Protein AF-A0A9X2FLG1-F1 (afdb_monomer_lite)

Organism: NCBI:txid2876789

pLDDT: mean 77.35, std 9.74, range [48.72, 88.5]

Structure (mmCIF, N/CA/C/O backbone):
data_AF-A0A9X2FLG1-F1
#
_entry.id   AF-A0A9X2FLG1-F1
#
loop_
_atom_site.group_PDB
_atom_site.id
_atom_site.type_symbol
_atom_site.label_atom_id
_atom_site.label_alt_id
_atom_site.label_comp_id
_atom_site.label_asym_id
_atom_site.label_entity_id
_atom_site.label_seq_id
_atom_site.pdbx_PDB_ins_code
_atom_site.Cartn_x
_atom_site.Cartn_y
_atom_site.Cartn_z
_atom_site.occupancy
_atom_site.B_iso_or_equiv
_atom_site.auth_seq_id
_atom_site.auth_comp_id
_atom_site.auth_asym_id
_atom_site.auth_atom_id
_atom_site.pdbx_PDB_model_num
ATOM 1 N N . MET A 1 1 ? -3.608 5.290 25.888 1.00 59.19 1 MET A N 1
ATOM 2 C CA . MET A 1 1 ? -3.159 4.203 24.978 1.00 59.19 1 MET A CA 1
ATOM 3 C C . MET A 1 1 ? -3.887 4.126 23.630 1.00 59.19 1 MET A C 1
ATOM 5 O O . MET A 1 1 ? -3.217 3.822 22.655 1.00 59.19 1 MET A O 1
ATOM 9 N N . ARG A 1 2 ? -5.206 4.383 23.518 1.00 61.91 2 ARG A N 1
ATOM 10 C CA . ARG A 1 2 ? -5.910 4.311 22.212 1.00 61.91 2 ARG A CA 1
ATOM 11 C C . ARG A 1 2 ? -5.403 5.336 21.189 1.00 61.91 2 ARG A C 1
ATOM 13 O O . ARG A 1 2 ? -5.106 4.947 20.074 1.00 61.91 2 ARG A O 1
ATOM 20 N N . VAL A 1 3 ? -5.211 6.590 21.606 1.00 64.31 3 VAL A N 1
ATOM 21 C CA . VAL A 1 3 ? -4.815 7.713 20.727 1.00 64.31 3 VAL A CA 1
ATOM 22 C C . VAL A 1 3 ? -3.464 7.485 20.034 1.00 64.31 3 VAL A C 1
ATOM 24 O O . VAL A 1 3 ? -3.319 7.763 18.852 1.00 64.31 3 VAL A O 1
ATOM 27 N N . SER A 1 4 ? -2.487 6.911 20.745 1.00 72.81 4 SER A N 1
ATOM 28 C CA . SER A 1 4 ? -1.163 6.613 20.179 1.00 72.81 4 SER A CA 1
ATOM 29 C C . SER A 1 4 ? -1.230 5.540 19.083 1.00 72.81 4 SER A C 1
ATOM 31 O O . SER A 1 4 ? -0.559 5.669 18.065 1.00 72.81 4 SER A O 1
ATOM 33 N N . LYS A 1 5 ? -2.111 4.536 19.222 1.00 70.88 5 LYS A N 1
ATOM 34 C CA . LYS A 1 5 ? -2.325 3.518 18.180 1.00 70.88 5 LYS A CA 1
ATOM 35 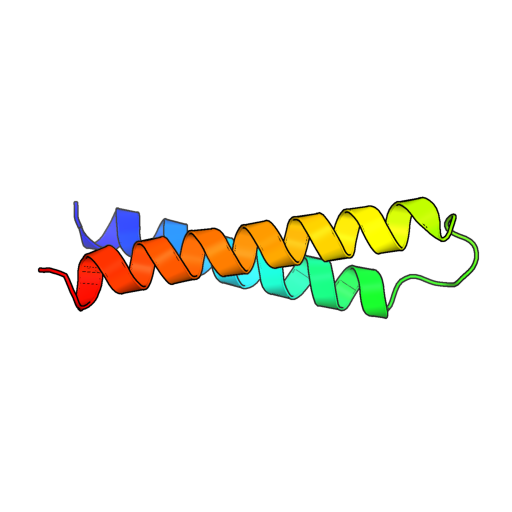C C . LYS A 1 5 ? -2.986 4.116 16.937 1.00 70.88 5 LYS A C 1
ATOM 37 O O . LYS A 1 5 ? -2.557 3.818 15.830 1.00 70.88 5 LYS A O 1
ATOM 42 N N . THR A 1 6 ? -3.978 4.993 17.103 1.00 76.38 6 THR A N 1
ATOM 43 C CA . THR A 1 6 ? -4.637 5.667 15.972 1.00 76.38 6 THR A CA 1
ATOM 44 C C . THR A 1 6 ? -3.690 6.597 15.217 1.00 76.38 6 THR A C 1
ATOM 46 O O . THR A 1 6 ? -3.719 6.616 13.990 1.00 76.38 6 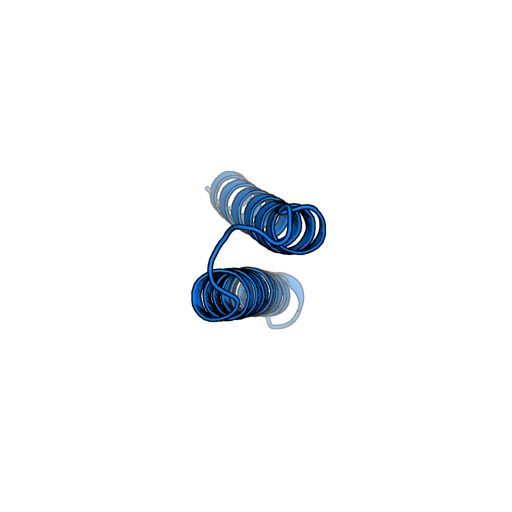THR A O 1
ATOM 49 N N . LEU A 1 7 ? -2.818 7.317 15.930 1.00 79.44 7 LEU A N 1
ATOM 50 C CA . LEU A 1 7 ? -1.785 8.168 15.328 1.00 79.44 7 LEU A CA 1
ATOM 51 C C . LEU A 1 7 ? -0.814 7.365 14.459 1.00 79.44 7 LEU A C 1
ATOM 53 O O . LEU A 1 7 ? -0.524 7.777 13.341 1.00 79.44 7 LEU A O 1
ATOM 57 N N . ILE A 1 8 ? -0.358 6.203 14.936 1.00 82.81 8 ILE A N 1
ATOM 58 C CA . ILE A 1 8 ? 0.539 5.324 14.170 1.00 82.81 8 ILE A CA 1
ATOM 59 C C . ILE A 1 8 ? -0.143 4.833 12.886 1.00 82.81 8 ILE A C 1
ATOM 61 O O . ILE A 1 8 ? 0.475 4.850 11.826 1.00 82.81 8 ILE A O 1
ATOM 65 N N . ILE A 1 9 ? -1.420 4.445 12.957 1.00 82.38 9 ILE A N 1
ATOM 66 C CA . ILE A 1 9 ? -2.175 3.966 11.788 1.00 82.38 9 ILE A CA 1
ATOM 67 C C . ILE A 1 9 ? -2.390 5.098 10.771 1.00 82.38 9 ILE A C 1
ATOM 69 O O . ILE A 1 9 ? -2.229 4.879 9.572 1.00 82.38 9 ILE A O 1
ATOM 73 N N . MET A 1 10 ? -2.694 6.314 11.236 1.00 81.12 10 MET A N 1
ATOM 74 C CA . MET A 1 10 ? -2.796 7.491 10.366 1.00 81.12 10 MET A CA 1
ATOM 75 C C . MET A 1 10 ? -1.462 7.841 9.707 1.00 81.12 10 MET A C 1
ATOM 77 O O . MET A 1 10 ? -1.432 8.149 8.518 1.00 81.12 10 MET A O 1
ATOM 81 N N . LEU A 1 11 ? -0.354 7.748 10.444 1.00 85.81 11 LEU A N 1
ATOM 82 C CA . LEU A 1 11 ? 0.975 7.961 9.879 1.00 85.81 11 LEU A CA 1
ATOM 83 C C . LEU A 1 11 ? 1.269 6.935 8.776 1.00 85.81 11 LEU A C 1
ATOM 85 O O . LEU A 1 11 ? 1.735 7.303 7.702 1.00 85.81 11 LEU A O 1
ATOM 89 N N . LEU A 1 12 ? 0.933 5.663 9.015 1.00 84.25 12 LEU A N 1
ATOM 90 C CA . LEU A 1 12 ? 1.084 4.582 8.038 1.00 84.25 12 LEU A CA 1
ATOM 91 C C . LEU A 1 12 ? 0.279 4.849 6.759 1.00 84.25 12 LEU A C 1
ATOM 93 O O . LEU A 1 12 ? 0.781 4.648 5.655 1.00 84.25 12 LEU A O 1
ATOM 97 N N . PHE A 1 13 ? -0.947 5.351 6.912 1.00 82.56 13 PHE A N 1
ATOM 98 C CA . PHE A 1 13 ? -1.807 5.734 5.798 1.00 82.56 13 PHE A CA 1
ATOM 99 C C . PHE A 1 13 ? -1.179 6.860 4.963 1.00 82.56 13 PHE A C 1
ATOM 101 O O . PHE A 1 13 ? -1.080 6.743 3.742 1.00 82.56 13 PHE A O 1
ATOM 108 N N . VAL A 1 14 ? -0.685 7.919 5.615 1.00 85.81 14 VAL A N 1
ATOM 109 C CA . VAL A 1 14 ? -0.008 9.042 4.940 1.00 85.81 14 VAL A CA 1
ATOM 110 C C . VAL A 1 14 ? 1.244 8.570 4.198 1.00 85.81 14 VAL A C 1
ATOM 112 O O . VAL A 1 14 ? 1.454 8.954 3.048 1.00 85.81 14 VAL A O 1
ATOM 115 N N . VAL A 1 15 ? 2.046 7.698 4.814 1.00 86.50 15 VAL A N 1
ATOM 116 C CA . VAL A 1 15 ? 3.235 7.106 4.180 1.00 86.50 15 VAL A CA 1
ATOM 117 C C . VAL A 1 15 ? 2.852 6.269 2.956 1.00 86.50 15 VAL A C 1
ATOM 119 O O . VAL A 1 15 ? 3.492 6.391 1.912 1.00 86.50 15 VAL A O 1
ATOM 122 N N . GLY A 1 16 ? 1.785 5.468 3.044 1.00 84.19 16 GLY A N 1
ATOM 123 C CA . GLY A 1 16 ? 1.268 4.688 1.918 1.00 84.19 16 GLY A CA 1
ATOM 124 C C . GLY A 1 16 ? 0.844 5.563 0.734 1.00 84.19 16 GLY A C 1
ATOM 125 O O . GLY A 1 16 ? 1.210 5.276 -0.405 1.00 84.19 16 GLY A O 1
ATOM 126 N N . VAL 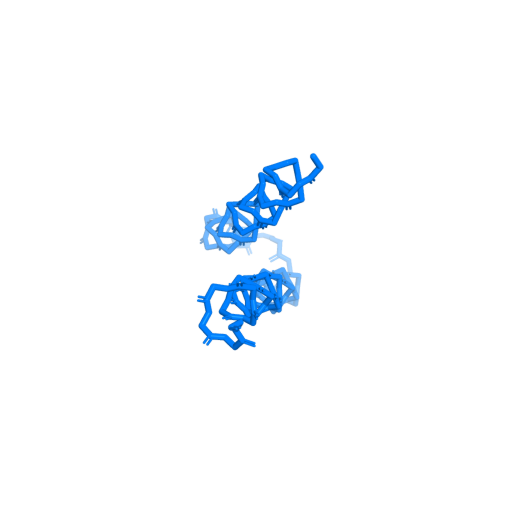A 1 17 ? 0.154 6.678 0.994 1.00 84.00 17 VAL A N 1
ATOM 127 C CA . VAL A 1 17 ? -0.216 7.658 -0.045 1.00 84.00 17 VAL A CA 1
ATOM 128 C C . VAL A 1 17 ? 1.025 8.322 -0.649 1.00 84.00 17 VAL A C 1
ATOM 130 O O . VAL A 1 17 ? 1.116 8.450 -1.873 1.00 84.00 17 VAL A O 1
ATOM 133 N N . LEU A 1 18 ? 2.012 8.686 0.179 1.00 85.44 18 LEU A N 1
ATOM 134 C CA . LEU A 1 18 ? 3.277 9.259 -0.290 1.00 85.44 18 LEU A CA 1
ATOM 135 C C . LEU A 1 18 ? 4.039 8.302 -1.215 1.00 85.44 18 LEU A C 1
ATOM 137 O O . LEU A 1 18 ? 4.584 8.744 -2.223 1.00 85.44 18 LEU A O 1
ATOM 141 N N . MET A 1 19 ? 4.055 7.001 -0.909 1.00 83.19 19 MET A N 1
ATOM 142 C CA . MET A 1 19 ? 4.686 5.985 -1.761 1.00 83.19 19 MET A CA 1
ATOM 143 C C . MET A 1 19 ? 4.018 5.889 -3.134 1.00 83.19 19 MET A C 1
ATOM 145 O O . MET A 1 19 ? 4.714 5.831 -4.148 1.00 83.19 19 MET A O 1
ATOM 149 N N . ILE A 1 20 ? 2.684 5.927 -3.187 1.00 82.50 20 ILE A N 1
ATOM 150 C CA . ILE A 1 20 ? 1.936 5.912 -4.454 1.00 82.50 20 ILE A CA 1
ATOM 151 C C . ILE A 1 20 ? 2.245 7.179 -5.264 1.00 82.50 20 ILE A C 1
ATOM 153 O O . ILE A 1 20 ? 2.524 7.100 -6.462 1.00 82.50 20 ILE A O 1
ATOM 157 N N . TYR A 1 21 ? 2.258 8.344 -4.612 1.00 82.62 21 TYR A N 1
ATOM 158 C CA . TYR A 1 21 ? 2.566 9.620 -5.262 1.00 82.62 21 TYR A CA 1
ATOM 159 C C . TYR A 1 21 ? 4.023 9.690 -5.756 1.00 82.62 21 TYR A C 1
ATOM 161 O O . TYR A 1 21 ? 4.299 10.168 -6.860 1.00 82.62 21 TYR A O 1
ATOM 169 N N . GLY A 1 22 ? 4.959 9.147 -4.975 1.00 81.00 22 GLY A N 1
ATOM 170 C CA . GLY A 1 22 ? 6.367 8.988 -5.342 1.00 81.00 22 GLY A CA 1
ATOM 171 C C . GLY A 1 22 ? 6.555 8.058 -6.541 1.00 81.00 22 GLY A C 1
ATOM 172 O O . GLY A 1 22 ? 7.282 8.385 -7.476 1.00 81.00 22 GLY A O 1
ATOM 173 N N . ALA A 1 23 ? 5.832 6.938 -6.586 1.00 77.56 23 ALA A N 1
ATOM 174 C CA . ALA A 1 23 ? 5.860 6.037 -7.737 1.00 77.56 23 ALA A CA 1
ATOM 175 C C . ALA A 1 23 ? 5.251 6.669 -8.999 1.00 77.56 23 ALA A C 1
ATOM 177 O O . ALA A 1 23 ? 5.695 6.391 -10.116 1.00 77.56 23 ALA A O 1
ATOM 178 N N . LEU A 1 24 ? 4.252 7.544 -8.854 1.00 75.75 24 LEU A N 1
ATOM 179 C CA . LEU A 1 24 ? 3.689 8.302 -9.974 1.00 75.75 24 LEU A CA 1
ATOM 180 C C . LEU A 1 24 ? 4.681 9.331 -10.534 1.00 75.75 24 LEU A C 1
ATOM 182 O O . LEU A 1 24 ? 4.725 9.499 -11.752 1.00 75.75 24 LEU A O 1
ATOM 186 N N . THR A 1 25 ? 5.492 9.955 -9.675 1.00 74.50 25 THR A N 1
ATOM 187 C CA . THR A 1 25 ? 6.468 11.003 -10.031 1.00 74.50 25 THR A CA 1
ATOM 188 C C . THR A 1 25 ? 7.871 10.480 -10.369 1.00 74.50 25 THR A C 1
ATOM 190 O O . THR A 1 25 ? 8.693 11.243 -10.882 1.00 74.50 25 THR A O 1
ATOM 193 N N . MET A 1 26 ? 8.152 9.190 -10.151 1.00 69.94 26 MET A N 1
ATOM 194 C CA . MET A 1 26 ? 9.413 8.551 -10.546 1.00 69.94 26 MET A CA 1
ATOM 195 C C . MET A 1 26 ? 9.659 8.665 -12.058 1.00 69.94 26 MET A C 1
ATOM 197 O O . MET A 1 26 ? 8.814 8.323 -12.889 1.00 69.94 26 MET A O 1
ATOM 201 N N . LYS A 1 27 ? 10.849 9.162 -12.412 1.00 59.09 27 LYS A N 1
ATOM 202 C CA . LYS A 1 27 ? 11.284 9.386 -13.795 1.00 59.09 27 LYS A CA 1
ATOM 203 C C . LYS A 1 27 ? 11.523 8.033 -14.474 1.00 59.09 27 LYS A C 1
ATOM 205 O O . LYS A 1 27 ? 12.121 7.141 -13.888 1.00 59.09 27 LYS A O 1
ATOM 210 N N . ALA A 1 28 ? 11.110 7.907 -15.735 1.00 56.25 28 ALA A N 1
ATOM 211 C CA . ALA A 1 28 ? 11.021 6.663 -16.517 1.00 56.25 28 ALA A CA 1
ATOM 212 C C . ALA A 1 28 ? 12.322 5.842 -16.718 1.00 56.25 28 ALA A C 1
ATOM 214 O O . ALA A 1 28 ? 12.314 4.877 -17.479 1.00 56.25 28 ALA A O 1
ATOM 215 N N . ARG A 1 29 ? 13.440 6.215 -16.081 1.00 56.41 29 ARG A N 1
ATOM 216 C CA . ARG A 1 29 ? 14.703 5.466 -16.129 1.00 56.41 29 ARG A CA 1
ATOM 217 C C . ARG A 1 29 ? 14.751 4.322 -15.111 1.00 56.41 29 ARG A C 1
ATOM 219 O O . ARG A 1 29 ? 15.554 3.412 -15.285 1.00 56.41 29 ARG A O 1
ATOM 226 N N . ASP A 1 30 ? 13.893 4.362 -14.092 1.00 57.28 30 ASP A N 1
ATOM 227 C CA . ASP A 1 30 ? 13.718 3.268 -13.143 1.00 57.28 30 ASP A CA 1
ATOM 228 C C . ASP A 1 30 ? 12.794 2.202 -13.745 1.00 57.28 30 ASP A C 1
ATOM 230 O O . ASP A 1 30 ? 11.713 2.495 -14.262 1.00 57.28 30 ASP A O 1
ATOM 234 N N . THR A 1 31 ? 13.252 0.954 -13.719 1.00 70.50 31 THR A N 1
ATOM 235 C CA . THR A 1 31 ? 12.604 -0.231 -14.286 1.00 70.50 31 THR A CA 1
ATOM 236 C C . THR A 1 31 ? 11.102 -0.245 -13.968 1.00 70.50 31 THR A C 1
ATOM 238 O O . THR A 1 31 ? 10.712 -0.165 -12.805 1.00 70.50 31 THR A O 1
ATOM 241 N N . TRP A 1 32 ? 10.241 -0.383 -14.985 1.00 73.38 32 TRP A N 1
ATOM 242 C CA . TRP A 1 32 ? 8.770 -0.425 -14.839 1.00 73.38 32 TRP A CA 1
ATOM 243 C C . TRP A 1 32 ? 8.284 -1.383 -13.738 1.00 73.38 32 TRP A C 1
ATOM 245 O O . TRP A 1 32 ? 7.296 -1.116 -13.056 1.00 73.38 32 TRP A O 1
ATOM 255 N N . LEU A 1 33 ? 9.025 -2.474 -13.542 1.00 77.38 33 LEU A N 1
ATOM 256 C CA . LEU A 1 33 ? 8.826 -3.466 -12.490 1.00 77.38 33 LEU A CA 1
ATOM 257 C C . LEU A 1 33 ? 8.840 -2.843 -11.086 1.0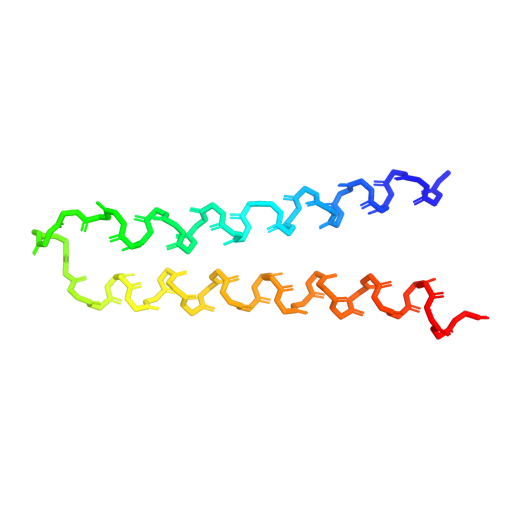0 77.38 33 LEU A C 1
ATOM 259 O O . LEU A 1 33 ? 7.935 -3.096 -10.295 1.00 77.38 33 LEU A O 1
ATOM 263 N N . THR A 1 34 ? 9.812 -1.978 -10.797 1.00 79.88 34 THR A N 1
ATOM 264 C CA . THR A 1 34 ? 9.963 -1.302 -9.502 1.00 79.88 34 THR A CA 1
ATOM 265 C C . THR A 1 34 ? 8.789 -0.364 -9.236 1.00 79.88 34 THR A C 1
ATOM 267 O O . THR A 1 34 ? 8.248 -0.339 -8.134 1.00 79.88 34 THR A O 1
ATOM 270 N N . ARG A 1 35 ? 8.333 0.357 -10.266 1.00 78.00 35 ARG A N 1
ATOM 271 C CA . ARG A 1 35 ? 7.185 1.269 -10.170 1.00 78.00 35 ARG A CA 1
ATOM 272 C C . ARG A 1 35 ? 5.905 0.527 -9.792 1.00 78.00 35 ARG A C 1
ATOM 274 O O . ARG A 1 35 ? 5.192 0.961 -8.892 1.00 78.00 35 ARG A O 1
ATOM 281 N N . ILE A 1 36 ? 5.639 -0.607 -10.444 1.00 83.31 36 ILE A N 1
ATOM 282 C CA . ILE A 1 36 ? 4.473 -1.451 -10.148 1.00 83.31 36 ILE A CA 1
ATOM 283 C C . ILE A 1 36 ? 4.559 -1.993 -8.720 1.00 83.31 36 ILE A C 1
ATOM 285 O O . ILE A 1 36 ? 3.576 -1.922 -7.988 1.00 83.31 36 ILE A O 1
ATOM 289 N N . LEU A 1 37 ? 5.734 -2.471 -8.303 1.00 84.44 37 LEU A N 1
ATOM 290 C CA . LEU A 1 37 ? 5.955 -3.010 -6.960 1.00 84.44 37 LEU A CA 1
ATOM 291 C C . LEU A 1 37 ? 5.688 -1.962 -5.871 1.00 84.44 37 LEU A C 1
ATOM 293 O O . LEU A 1 37 ? 4.997 -2.261 -4.900 1.00 84.44 37 LEU A O 1
ATOM 297 N N . ILE A 1 38 ? 6.161 -0.726 -6.058 1.00 84.81 38 ILE A N 1
ATOM 298 C CA . ILE A 1 38 ? 5.937 0.376 -5.107 1.00 84.81 38 ILE A CA 1
ATOM 299 C C . ILE A 1 38 ? 4.456 0.773 -5.063 1.00 84.81 38 ILE A C 1
ATOM 301 O O . ILE A 1 38 ? 3.920 0.997 -3.979 1.00 84.81 38 ILE A O 1
ATOM 305 N N . ILE A 1 39 ? 3.770 0.820 -6.211 1.00 84.88 39 ILE A N 1
ATOM 306 C CA . ILE A 1 39 ? 2.327 1.108 -6.262 1.00 84.88 39 ILE A CA 1
ATOM 307 C C . ILE A 1 39 ? 1.534 0.022 -5.530 1.00 84.88 39 ILE A C 1
ATOM 309 O O . ILE A 1 39 ? 0.658 0.347 -4.728 1.00 84.88 39 ILE A O 1
ATOM 313 N N . LEU A 1 40 ? 1.856 -1.254 -5.764 1.00 88.50 40 LEU A N 1
ATOM 314 C CA . LEU A 1 40 ? 1.189 -2.384 -5.114 1.00 88.50 40 LEU A CA 1
ATOM 315 C C . LEU A 1 40 ? 1.401 -2.354 -3.594 1.00 88.50 40 LEU A C 1
ATOM 317 O O . LEU A 1 40 ? 0.456 -2.547 -2.829 1.00 88.50 40 LEU A O 1
ATOM 321 N N . LEU A 1 41 ? 2.631 -2.057 -3.163 1.00 86.81 41 LEU A N 1
ATOM 322 C CA . LEU A 1 41 ? 2.991 -1.928 -1.753 1.00 86.81 41 LEU A CA 1
ATOM 323 C C . LEU A 1 41 ? 2.252 -0.756 -1.091 1.00 86.81 41 LEU A C 1
ATOM 325 O O . LEU A 1 41 ? 1.697 -0.907 -0.003 1.00 86.81 41 LEU A O 1
ATOM 329 N N . GLY A 1 42 ? 2.193 0.394 -1.768 1.00 86.00 42 GLY A N 1
ATOM 330 C CA . GLY A 1 42 ? 1.457 1.569 -1.310 1.00 86.00 42 GLY A CA 1
ATOM 331 C C . GLY A 1 42 ? -0.039 1.291 -1.162 1.00 86.00 42 GLY A C 1
ATOM 332 O O . GLY A 1 42 ? -0.615 1.583 -0.115 1.00 86.00 42 GLY A O 1
ATOM 333 N N . LEU A 1 43 ? -0.658 0.643 -2.155 1.00 88.00 43 LEU A N 1
ATOM 334 C CA . LEU A 1 43 ? -2.064 0.222 -2.110 1.00 88.00 43 LEU A CA 1
ATOM 335 C C . LEU A 1 43 ? -2.347 -0.743 -0.956 1.00 88.00 43 LEU A C 1
ATOM 337 O O . LEU A 1 43 ? -3.319 -0.549 -0.228 1.00 88.00 43 LEU A O 1
ATOM 341 N N . ALA A 1 44 ? -1.493 -1.748 -0.749 1.00 88.38 44 ALA A N 1
ATOM 342 C CA . ALA A 1 44 ? -1.633 -2.679 0.368 1.00 88.38 44 ALA A CA 1
ATOM 343 C C . ALA A 1 44 ? -1.519 -1.963 1.726 1.00 88.38 44 ALA A C 1
ATOM 345 O O . ALA A 1 44 ? -2.273 -2.257 2.657 1.00 88.38 44 ALA A O 1
ATOM 346 N N . CYS A 1 45 ? -0.618 -0.985 1.838 1.00 86.44 45 CYS A N 1
ATOM 347 C CA . CYS A 1 45 ? -0.410 -0.196 3.051 1.00 86.44 45 CYS A CA 1
ATOM 348 C C . CYS A 1 45 ? -1.615 0.716 3.362 1.00 86.44 45 CYS A C 1
ATOM 350 O O . CYS A 1 45 ? -2.111 0.754 4.491 1.00 86.44 45 CYS A O 1
ATOM 352 N N . VAL A 1 46 ? -2.155 1.394 2.345 1.00 86.00 46 VAL A N 1
ATOM 353 C CA . VAL A 1 46 ? -3.359 2.237 2.456 1.00 86.00 46 VAL A CA 1
ATOM 354 C C . VAL A 1 46 ? -4.596 1.388 2.766 1.00 86.00 46 VAL A C 1
ATOM 356 O O . VAL A 1 46 ? -5.372 1.726 3.659 1.00 86.00 46 VAL A O 1
ATOM 359 N N . GLY A 1 47 ? -4.760 0.253 2.083 1.00 85.38 47 GLY A N 1
ATOM 360 C CA . GLY A 1 47 ? -5.889 -0.654 2.286 1.00 85.38 47 GLY A CA 1
ATOM 361 C C . GLY A 1 47 ? -5.897 -1.288 3.678 1.00 85.38 47 GLY A C 1
ATOM 362 O O . GLY A 1 47 ? -6.919 -1.261 4.361 1.00 85.38 47 GLY A O 1
ATOM 363 N N . SER A 1 48 ? -4.755 -1.805 4.138 1.00 84.62 48 SER A N 1
ATOM 364 C CA . SER A 1 48 ? -4.639 -2.420 5.469 1.00 84.62 48 SER A CA 1
ATOM 365 C C . SER A 1 48 ? -4.803 -1.411 6.610 1.00 84.62 48 SER A C 1
ATOM 367 O O . SER A 1 48 ? -5.511 -1.700 7.576 1.00 84.62 48 SER A O 1
ATOM 369 N N . SER A 1 49 ? -4.219 -0.212 6.497 1.00 83.25 49 SER A N 1
ATOM 370 C CA . SER A 1 49 ? -4.400 0.853 7.497 1.00 83.25 49 SER A CA 1
ATOM 371 C C . SER A 1 49 ? -5.839 1.377 7.529 1.00 83.25 49 SER A C 1
ATOM 373 O O . SER A 1 49 ? -6.400 1.548 8.614 1.00 83.25 49 SER A O 1
ATOM 375 N N . GLY A 1 50 ? -6.472 1.551 6.363 1.00 82.56 50 GLY A N 1
ATOM 376 C CA . GLY A 1 50 ? -7.884 1.918 6.248 1.00 82.56 50 GLY A CA 1
ATOM 377 C C . GLY A 1 50 ? -8.818 0.864 6.846 1.00 82.56 50 GLY A C 1
ATOM 378 O O . GLY A 1 50 ? -9.728 1.211 7.599 1.00 82.56 50 GLY A O 1
ATOM 379 N N . TYR A 1 51 ? -8.553 -0.422 6.595 1.00 83.06 51 TYR A N 1
ATOM 380 C CA . TYR A 1 51 ? -9.308 -1.531 7.184 1.00 83.06 51 TYR A CA 1
ATOM 381 C C . TYR A 1 51 ? -9.180 -1.566 8.713 1.00 83.06 51 TYR A C 1
ATOM 383 O O . TYR A 1 51 ? -10.181 -1.709 9.416 1.00 83.06 51 TYR A O 1
ATOM 391 N N . LEU A 1 52 ? -7.970 -1.360 9.245 1.00 81.06 52 LEU A N 1
ATOM 392 C CA . LEU A 1 52 ? -7.744 -1.267 10.690 1.00 81.06 52 LEU A CA 1
ATOM 393 C C . LEU A 1 52 ? -8.501 -0.085 11.313 1.00 81.06 52 LEU A C 1
ATOM 395 O O . LEU A 1 52 ? -9.096 -0.231 12.379 1.00 81.06 52 LEU A O 1
ATOM 399 N N . LEU A 1 53 ? -8.501 1.076 10.652 1.00 77.56 53 LEU A N 1
ATOM 400 C CA . LEU A 1 53 ? -9.253 2.259 11.082 1.00 77.56 53 LEU A CA 1
ATOM 401 C C . LEU A 1 53 ? -10.761 1.989 11.112 1.00 77.56 53 LEU A C 1
ATOM 403 O O . LEU A 1 53 ? -11.401 2.273 12.125 1.00 77.56 53 LEU A O 1
ATOM 407 N N . LEU A 1 54 ? -11.306 1.387 10.051 1.00 78.25 54 LEU A N 1
ATOM 408 C CA . LEU A 1 54 ? -12.705 0.956 9.961 1.00 78.25 54 LEU A CA 1
ATOM 409 C C . LEU A 1 54 ? -13.070 -0.002 11.098 1.00 78.25 54 LEU A C 1
ATOM 411 O O . LEU A 1 54 ? -14.074 0.195 11.779 1.00 78.25 54 LEU A O 1
ATOM 415 N N . HIS A 1 55 ? -12.227 -0.995 11.368 1.00 76.69 55 HIS A N 1
ATOM 416 C CA . HIS A 1 55 ? -12.491 -1.970 12.420 1.00 76.69 55 HIS A CA 1
ATOM 417 C C . HIS A 1 55 ? -12.453 -1.354 13.832 1.00 76.69 55 HIS A C 1
ATOM 419 O O . HIS A 1 55 ? -13.135 -1.825 14.740 1.00 76.69 55 HIS A O 1
ATOM 425 N N . ILE A 1 56 ? -11.663 -0.297 14.038 1.00 74.94 56 ILE A N 1
ATOM 426 C CA . ILE A 1 56 ? -11.5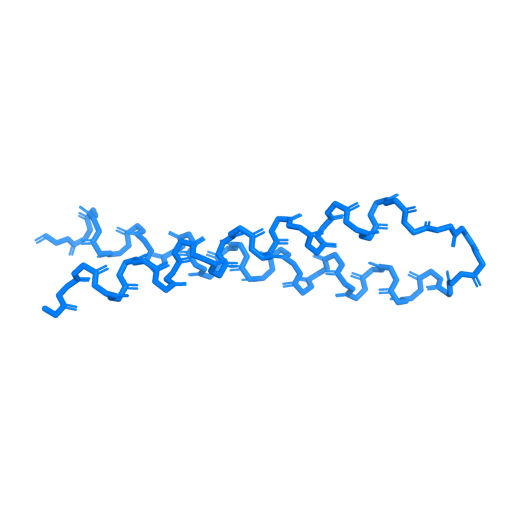46 0.398 15.330 1.00 74.94 56 ILE A CA 1
ATOM 427 C C . ILE A 1 56 ? -12.686 1.407 15.548 1.00 74.94 56 ILE A C 1
ATOM 429 O O . ILE A 1 56 ? -13.073 1.632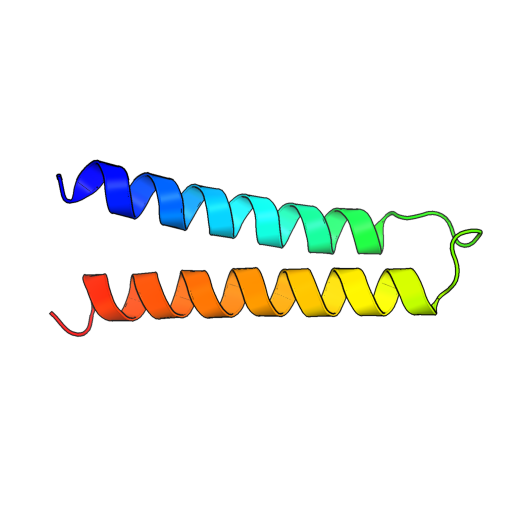 16.699 1.00 74.94 56 ILE A O 1
ATOM 433 N N . PHE A 1 57 ? -13.188 2.034 14.478 1.00 68.31 57 PHE A N 1
ATOM 434 C CA . PHE A 1 57 ? -14.213 3.084 14.543 1.00 68.31 57 PHE A CA 1
ATOM 435 C C . PHE A 1 57 ? -15.651 2.591 14.325 1.00 68.31 57 PHE A C 1
ATOM 437 O O . PHE A 1 57 ? -16.548 3.151 14.944 1.00 68.31 57 PHE A O 1
ATOM 444 N N . ILE A 1 58 ? -15.876 1.599 13.455 1.00 65.31 58 ILE A N 1
ATOM 445 C CA . ILE A 1 58 ? -17.217 1.140 13.035 1.00 65.31 58 ILE A CA 1
ATOM 446 C C . ILE A 1 58 ? -17.613 -0.202 13.658 1.00 65.31 58 ILE A C 1
ATOM 448 O O . ILE A 1 58 ? -18.767 -0.378 14.023 1.00 65.31 58 ILE A O 1
ATOM 452 N N . LEU A 1 59 ? -16.680 -1.148 13.794 1.00 58.69 59 LEU A N 1
ATOM 453 C CA . LEU A 1 59 ? -16.933 -2.483 14.373 1.00 58.69 59 LEU A CA 1
ATOM 454 C C . LEU A 1 59 ? -16.774 -2.519 15.901 1.00 58.69 59 LEU A C 1
ATOM 456 O O . LEU A 1 59 ? -16.497 -3.564 16.489 1.00 58.69 59 LEU A O 1
ATOM 460 N N . LYS A 1 60 ? -16.912 -1.361 16.538 1.00 48.72 60 LYS A N 1
ATOM 461 C CA . LYS A 1 60 ? -16.845 -1.201 17.983 1.00 48.72 60 LYS A CA 1
ATOM 462 C C . LYS A 1 60 ? -18.234 -0.989 18.552 1.00 48.72 60 LYS A C 1
ATOM 464 O O . LYS A 1 60 ? -18.453 -1.492 19.674 1.00 48.72 60 LYS A O 1
#

Sequence (60 aa):
MRVSKTLIIMLLFVVGVLMIYGALTMKARDTWLTRILIILLGLACVGSSGYLLLHIFILK

Radius of gyration: 14.02 Å; chains: 1; bounding box: 32×14×42 Å

Secondary structure (DSSP, 8-state):
-HHHHHHHHHHHHHHHHHHHHHHHHS-TTS-HHHHHHHHHHHHHHHHHHHHHHHHHHT--

Foldseek 3Di:
DVVVVLVVLVVLLVVLVVLLVCLVPDDPPPPPVVSVVSNVVSVVSNVVSVVVVCCVPPVD